Protein AF-A0A1J0EU37-F1 (afdb_monomer)

Radius of gyration: 20.52 Å; Cα contacts (8 Å, |Δi|>4): 47; chains: 1; bounding box: 60×23×45 Å

Secondary structure (DSSP, 8-state):
--TGGGSGGG-----S--GGGHHHHHHHHHHHHSHHHHHHHHHHHHHHHHHHHHTT-HHHHHHHHHHHHHHHHHH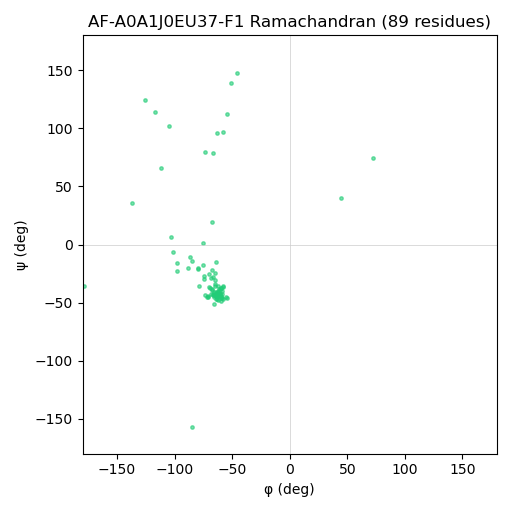HHHHHHHHTTS-----

pLDDT: mean 77.42, std 17.39, range [42.69, 93.06]

Solvent-accessible surface area (backbone atoms only — not comparable to full-atom values): 5211 Å² total; per-residue (Å²): 131,71,73,68,61,69,70,65,78,67,73,72,75,71,63,96,72,58,75,86,49,46,67,58,51,53,51,51,46,50,40,36,69,34,74,58,24,54,53,50,24,50,49,36,30,51,52,14,41,55,54,10,61,79,64,77,32,70,64,40,29,51,51,14,45,49,50,27,56,45,52,54,47,42,61,62,54,50,49,55,62,60,45,64,77,68,60,78,76,90,128

Mean predicted aligned error: 12.03 Å

Foldseek 3Di:
DVVVVVVPPPPPPVDPPDVVCVVVLVVLLCCLQHPNLVVQLVVLLVQLVVVCVVVVHCVSNVVSNVVSVCSNCVSVVCCVVVCVSPDPPDD

InterPro domains:
  IPR059173 Conjugative transfer protein TraA-like [NF041281] (12-86)

Sequence (91 aa):
MVVGLMVFGRMALAGTGGEEFDPIWQSLQGWMQGTLGRVVAGAMILVGLVGGVVRQSIMAFATGVGGGVGLYNSPTVIESIMSATIHPAFV

Structure (mmCIF, N/CA/C/O backbone):
data_AF-A0A1J0EU37-F1
#
_entry.id   AF-A0A1J0EU37-F1
#
loop_
_atom_site.group_PDB
_atom_site.id
_atom_site.type_symbol
_atom_site.label_atom_id
_atom_site.label_alt_id
_atom_site.label_comp_id
_atom_site.label_asym_id
_atom_site.label_entity_id
_atom_site.label_seq_id
_atom_site.pdbx_PDB_ins_code
_atom_site.Cartn_x
_atom_site.Cartn_y
_atom_site.Cartn_z
_atom_site.occupancy
_atom_site.B_iso_or_equiv
_atom_site.auth_seq_id
_atom_site.auth_comp_id
_atom_site.auth_asym_id
_atom_site.auth_atom_id
_atom_site.pdbx_PDB_model_num
ATOM 1 N N . MET A 1 1 ? 48.067 -11.281 -13.550 1.00 51.03 1 MET A N 1
ATOM 2 C CA . MET A 1 1 ? 47.011 -11.655 -14.522 1.00 51.03 1 MET A CA 1
ATOM 3 C C . MET A 1 1 ? 45.765 -12.308 -13.899 1.00 51.03 1 MET A C 1
ATOM 5 O O . MET A 1 1 ? 44.874 -12.666 -14.647 1.00 51.03 1 MET A O 1
ATOM 9 N N . VAL A 1 2 ? 45.623 -12.398 -12.565 1.00 51.12 2 VAL A N 1
ATOM 10 C CA . VAL A 1 2 ? 44.421 -13.000 -11.928 1.00 51.12 2 VAL A CA 1
ATOM 11 C C . VAL A 1 2 ? 43.387 -11.951 -11.478 1.00 51.12 2 VAL A C 1
ATOM 13 O O . VAL A 1 2 ? 42.199 -12.239 -11.418 1.00 51.12 2 VAL A O 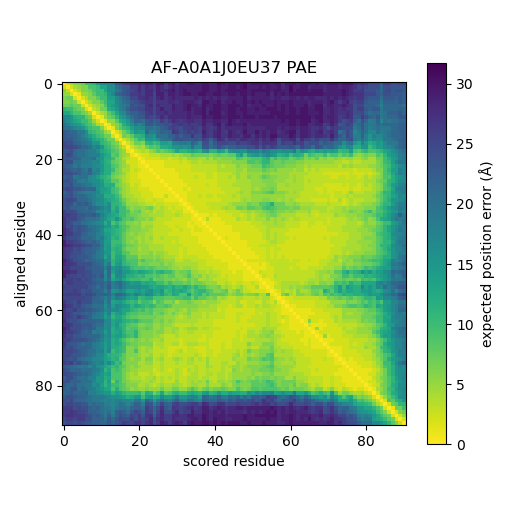1
ATOM 16 N N . VAL A 1 3 ? 43.804 -10.698 -11.257 1.00 53.12 3 VAL A N 1
ATOM 17 C CA . VAL A 1 3 ? 42.899 -9.606 -10.835 1.00 53.12 3 VAL A CA 1
ATOM 18 C C . VAL A 1 3 ? 42.013 -9.101 -11.985 1.00 53.12 3 VAL A C 1
ATOM 20 O O . VAL A 1 3 ? 40.873 -8.716 -11.756 1.00 53.12 3 VAL A O 1
ATOM 23 N N . GLY A 1 4 ? 42.486 -9.182 -13.236 1.00 50.47 4 GLY A N 1
ATOM 24 C CA . GLY A 1 4 ? 41.715 -8.751 -14.410 1.00 50.47 4 GLY A CA 1
ATOM 25 C C . GLY A 1 4 ? 40.473 -9.603 -14.693 1.00 50.47 4 GLY A C 1
ATOM 26 O O . GLY A 1 4 ? 39.497 -9.083 -15.212 1.00 50.47 4 GLY A O 1
ATOM 27 N N . LEU A 1 5 ? 40.465 -10.884 -14.302 1.00 52.84 5 LEU A N 1
ATOM 28 C CA . LEU A 1 5 ? 39.362 -11.812 -14.593 1.00 52.84 5 LEU A CA 1
ATOM 29 C C . LEU A 1 5 ? 38.157 -11.643 -13.642 1.00 52.84 5 LEU A C 1
ATOM 31 O O . LEU A 1 5 ? 37.039 -12.005 -13.991 1.00 52.84 5 LEU A O 1
ATOM 35 N N . MET A 1 6 ? 38.364 -11.050 -12.461 1.00 53.44 6 MET A N 1
ATOM 36 C CA . MET A 1 6 ? 37.303 -10.799 -11.471 1.00 53.44 6 MET A CA 1
ATOM 37 C C . MET A 1 6 ? 36.390 -9.621 -11.857 1.00 53.44 6 MET A C 1
ATOM 39 O O . MET A 1 6 ? 35.284 -9.508 -11.334 1.00 53.44 6 MET A O 1
ATOM 43 N N . VAL A 1 7 ? 36.833 -8.755 -12.777 1.00 56.25 7 VAL A N 1
ATOM 44 C CA . VAL A 1 7 ? 36.087 -7.559 -13.215 1.00 56.25 7 VAL A CA 1
ATOM 45 C C . VAL A 1 7 ? 35.141 -7.865 -14.389 1.00 56.25 7 VAL A C 1
ATOM 47 O O . VAL A 1 7 ? 34.150 -7.170 -14.574 1.00 56.25 7 VAL A O 1
ATOM 50 N N . PHE A 1 8 ? 35.364 -8.959 -15.128 1.00 51.03 8 PHE A N 1
ATOM 51 C CA . PHE A 1 8 ? 34.492 -9.380 -16.239 1.00 51.03 8 PHE A CA 1
ATOM 52 C C . PHE A 1 8 ? 33.283 -10.226 -15.807 1.00 51.03 8 PHE A C 1
ATOM 54 O O . PHE A 1 8 ? 32.343 -10.395 -16.578 1.00 51.03 8 PHE A O 1
ATOM 61 N N . GLY A 1 9 ? 33.263 -10.744 -14.574 1.00 46.78 9 GLY A N 1
ATOM 62 C CA . GLY A 1 9 ? 32.219 -11.662 -14.096 1.00 46.78 9 GLY A CA 1
ATOM 63 C C . GLY A 1 9 ? 30.864 -11.023 -13.768 1.00 46.78 9 GLY A C 1
ATOM 64 O O . GLY A 1 9 ? 29.962 -11.722 -13.313 1.00 46.78 9 GLY A O 1
ATOM 65 N N . ARG A 1 10 ? 30.704 -9.708 -13.949 1.00 45.44 10 ARG A N 1
ATOM 66 C CA . ARG A 1 10 ? 29.438 -9.001 -13.697 1.00 45.44 10 ARG A CA 1
ATOM 67 C C . ARG A 1 10 ? 29.100 -7.999 -14.788 1.00 45.44 10 ARG A C 1
ATOM 69 O O . ARG A 1 10 ? 28.489 -6.975 -14.514 1.00 45.44 10 ARG A O 1
ATOM 76 N N . MET A 1 11 ? 29.422 -8.305 -16.039 1.00 43.81 11 MET A N 1
ATOM 77 C CA . MET A 1 11 ? 28.565 -7.804 -17.105 1.00 43.81 11 MET A CA 1
ATOM 78 C C . MET A 1 11 ? 27.298 -8.658 -17.027 1.00 43.81 11 MET A C 1
ATOM 80 O O . MET A 1 11 ? 27.171 -9.685 -17.688 1.00 43.81 11 MET A O 1
ATOM 84 N N . ALA A 1 12 ? 26.427 -8.306 -16.075 1.00 49.62 12 ALA A N 1
ATOM 85 C CA . ALA A 1 12 ? 25.061 -8.778 -16.054 1.00 49.62 12 ALA A CA 1
ATOM 86 C C . ALA A 1 12 ? 24.478 -8.322 -17.387 1.00 49.62 12 ALA A C 1
ATOM 88 O O . ALA A 1 12 ? 24.135 -7.157 -17.567 1.00 49.62 12 ALA A O 1
ATOM 89 N N . LEU A 1 13 ? 24.487 -9.235 -18.353 1.00 48.06 13 LEU A N 1
ATOM 90 C CA . LEU A 1 13 ? 23.775 -9.100 -19.602 1.00 48.06 13 LEU A CA 1
ATOM 91 C C . LEU A 1 13 ? 22.294 -9.142 -19.208 1.00 48.06 13 LEU A C 1
ATOM 93 O O . LEU A 1 13 ? 21.668 -10.200 -19.214 1.00 48.06 13 LEU A O 1
ATOM 97 N N . ALA A 1 14 ? 21.785 -8.012 -18.708 1.00 50.53 14 ALA A N 1
ATOM 98 C CA . ALA A 1 14 ? 20.369 -7.800 -18.484 1.00 50.53 14 ALA A CA 1
ATOM 99 C C . ALA A 1 14 ? 19.715 -8.095 -19.831 1.00 50.53 14 ALA A C 1
ATOM 101 O O . ALA A 1 14 ? 20.049 -7.460 -20.833 1.00 50.53 14 ALA A O 1
ATOM 102 N N . GLY A 1 15 ? 18.938 -9.177 -19.872 1.00 53.75 15 GLY A N 1
ATOM 103 C CA . GLY A 1 15 ? 18.391 -9.704 -21.109 1.00 53.75 15 GLY A CA 1
ATOM 104 C C . GLY A 1 15 ? 17.707 -8.589 -21.886 1.00 53.75 15 GLY A C 1
ATOM 105 O O . GLY A 1 15 ? 17.000 -7.768 -21.314 1.00 53.75 15 GLY A O 1
ATOM 106 N N . THR A 1 16 ? 17.903 -8.577 -23.197 1.00 54.66 16 THR A N 1
ATOM 107 C CA . THR A 1 16 ? 17.269 -7.648 -24.141 1.00 54.66 16 THR A CA 1
ATOM 108 C C . THR A 1 16 ? 15.749 -7.864 -24.271 1.00 54.66 16 THR A C 1
ATOM 110 O O . THR A 1 16 ? 15.177 -7.500 -25.289 1.00 54.66 16 THR A O 1
ATOM 113 N N . GLY A 1 17 ? 15.112 -8.523 -23.297 1.00 57.38 17 GLY A N 1
ATOM 114 C CA . GLY A 1 17 ? 13.667 -8.706 -23.184 1.00 57.38 17 GLY A CA 1
ATOM 115 C C . GLY A 1 17 ? 13.210 -8.020 -21.904 1.00 57.38 17 GLY A C 1
ATOM 116 O O . GLY A 1 17 ? 13.619 -8.409 -20.808 1.00 57.38 17 GLY A O 1
ATOM 117 N N . GLY A 1 18 ? 12.418 -6.968 -22.048 1.00 61.94 18 GLY A N 1
ATOM 118 C CA . GLY A 1 18 ? 12.063 -6.055 -20.964 1.00 61.94 18 GLY A CA 1
ATOM 119 C C . GLY A 1 18 ? 11.110 -4.957 -21.422 1.00 61.94 18 GLY A C 1
ATOM 120 O O . GLY A 1 18 ? 10.173 -4.638 -20.695 1.00 61.94 18 GLY A O 1
ATOM 121 N N . GLU A 1 19 ? 11.267 -4.472 -22.658 1.00 67.81 19 GLU A N 1
ATOM 122 C CA . GLU A 1 19 ? 10.388 -3.438 -23.222 1.00 67.81 19 GLU A CA 1
ATOM 123 C C . GLU A 1 19 ? 8.950 -3.937 -23.447 1.00 67.81 19 GLU A C 1
ATOM 125 O O . GLU A 1 19 ? 7.998 -3.158 -23.455 1.00 67.81 19 GLU A O 1
ATOM 130 N N . GLU A 1 20 ? 8.743 -5.252 -23.563 1.00 80.44 20 GLU A N 1
ATOM 131 C CA . GLU A 1 20 ? 7.412 -5.840 -23.735 1.00 80.44 20 GLU A CA 1
ATOM 132 C C . GLU A 1 20 ? 6.504 -5.624 -22.512 1.00 80.44 20 GLU A C 1
ATOM 134 O O . GLU A 1 20 ? 5.277 -5.617 -22.641 1.00 80.44 20 GLU A O 1
ATOM 139 N N . PHE A 1 21 ? 7.089 -5.433 -21.326 1.00 80.75 21 PHE A N 1
ATOM 140 C CA . PHE A 1 21 ? 6.358 -5.232 -20.073 1.00 80.75 21 PHE A CA 1
ATOM 141 C C . PHE A 1 21 ? 6.302 -3.765 -19.626 1.00 80.75 21 PHE A C 1
ATOM 143 O O . PHE A 1 21 ? 5.536 -3.446 -18.714 1.00 80.75 21 PHE A O 1
ATOM 150 N N . ASP A 1 22 ? 7.003 -2.858 -2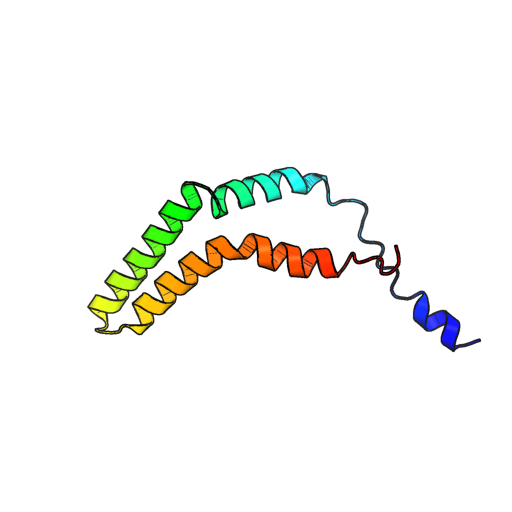0.306 1.00 84.38 22 ASP A N 1
ATOM 151 C CA . ASP A 1 22 ? 6.932 -1.413 -20.069 1.00 84.38 22 ASP A CA 1
ATOM 152 C C . ASP A 1 22 ? 5.509 -0.836 -20.147 1.00 84.38 22 ASP A C 1
ATOM 154 O O . ASP A 1 22 ? 5.117 -0.111 -19.227 1.00 84.38 22 ASP A O 1
ATOM 158 N N . PRO A 1 23 ? 4.670 -1.156 -21.157 1.00 88.88 23 PRO A N 1
ATOM 159 C CA . PRO A 1 23 ? 3.302 -0.634 -21.192 1.00 88.88 23 PRO A CA 1
ATOM 160 C C . PRO A 1 23 ? 2.441 -1.158 -20.032 1.00 88.88 23 PRO A C 1
ATOM 162 O O . PRO A 1 23 ? 1.549 -0.455 -19.543 1.00 88.88 23 PRO A O 1
ATOM 165 N N . ILE A 1 24 ? 2.715 -2.374 -19.548 1.00 89.88 24 ILE A N 1
ATOM 166 C CA . ILE A 1 24 ? 2.038 -2.948 -18.378 1.00 89.88 24 ILE A CA 1
ATOM 167 C C . ILE A 1 24 ? 2.490 -2.213 -17.113 1.00 89.88 24 ILE A C 1
ATOM 169 O O . ILE A 1 24 ? 1.651 -1.824 -16.297 1.00 89.88 24 ILE A O 1
ATOM 173 N N . TRP A 1 25 ? 3.793 -1.960 -16.971 1.00 88.56 25 TRP A N 1
ATOM 174 C CA . TRP A 1 25 ? 4.350 -1.190 -15.862 1.00 88.56 25 TRP A CA 1
ATOM 175 C C . TRP A 1 25 ? 3.776 0.229 -15.818 1.00 88.56 25 TRP A C 1
ATOM 177 O O . TRP A 1 25 ? 3.259 0.645 -14.784 1.00 88.56 25 TRP A O 1
ATOM 187 N N . GLN A 1 26 ? 3.750 0.945 -16.942 1.00 91.00 26 GLN A N 1
ATOM 188 C CA . GLN A 1 26 ? 3.167 2.289 -17.028 1.00 91.00 26 GLN A CA 1
ATOM 189 C C . GLN A 1 26 ? 1.671 2.305 -16.683 1.00 91.00 26 GLN A C 1
ATOM 191 O O . GLN A 1 26 ? 1.205 3.208 -15.987 1.00 91.00 26 GLN A O 1
ATOM 196 N N . SER A 1 27 ? 0.916 1.287 -17.107 1.00 92.00 27 SER A N 1
ATOM 197 C CA . SER A 1 27 ? -0.503 1.155 -16.750 1.00 92.00 27 SER A CA 1
ATOM 198 C C . SER A 1 27 ? -0.689 0.963 -15.242 1.00 92.00 27 SER A C 1
ATOM 200 O O . SER A 1 27 ? -1.516 1.636 -14.625 1.00 92.00 27 SER A O 1
ATOM 202 N N . LEU A 1 28 ? 0.126 0.100 -14.628 1.00 89.69 28 LEU A N 1
ATOM 203 C CA . LEU A 1 28 ? 0.133 -0.120 -13.181 1.00 89.69 28 LEU A CA 1
ATOM 204 C C . LEU A 1 28 ? 0.510 1.154 -12.416 1.00 89.69 28 LEU A C 1
ATOM 206 O O . LEU A 1 28 ? -0.143 1.487 -11.427 1.00 89.69 28 LEU A O 1
ATOM 210 N N . GLN A 1 29 ? 1.511 1.900 -12.884 1.00 89.75 29 GLN A N 1
ATOM 211 C CA . GLN A 1 29 ? 1.869 3.204 -12.324 1.00 89.75 29 GLN A CA 1
ATOM 212 C C . GLN A 1 29 ? 0.714 4.199 -12.407 1.00 89.75 29 GLN A C 1
ATOM 214 O O . GLN A 1 29 ? 0.380 4.841 -11.409 1.00 89.75 29 GLN A O 1
ATOM 219 N N . GLY A 1 30 ? 0.046 4.269 -13.560 1.00 90.44 30 GLY A N 1
ATOM 220 C CA . GLY A 1 30 ? -1.145 5.089 -13.752 1.00 90.44 30 GLY A CA 1
ATOM 221 C C . GLY A 1 30 ? -2.267 4.733 -12.776 1.00 90.44 30 GLY A C 1
ATOM 222 O O . GLY A 1 30 ? -2.945 5.623 -12.263 1.00 90.44 30 GLY A O 1
ATOM 223 N N . TRP A 1 31 ? -2.444 3.452 -12.443 1.00 92.12 31 TRP A N 1
ATOM 224 C CA . TRP A 1 31 ? -3.408 3.038 -11.422 1.00 92.12 31 TRP A CA 1
ATOM 225 C C . TRP A 1 31 ? -2.956 3.408 -10.008 1.00 92.12 31 TRP A C 1
ATOM 227 O O . TRP A 1 31 ? -3.761 3.950 -9.256 1.00 92.12 31 TRP A O 1
ATOM 237 N N . MET A 1 32 ? -1.692 3.168 -9.648 1.00 90.31 32 MET A N 1
ATOM 238 C CA . MET A 1 32 ? -1.152 3.439 -8.306 1.00 90.31 32 MET A CA 1
ATOM 239 C C . MET A 1 32 ? -1.081 4.935 -7.968 1.00 90.31 32 MET A C 1
ATOM 241 O O . MET A 1 32 ? -1.367 5.320 -6.835 1.00 90.31 32 MET A O 1
ATOM 245 N N . GLN A 1 33 ? -0.729 5.785 -8.933 1.00 89.25 33 GLN A N 1
ATOM 246 C CA . GLN A 1 33 ? -0.581 7.232 -8.727 1.00 89.25 33 GLN A CA 1
ATOM 247 C C . GLN A 1 33 ? -1.820 8.038 -9.154 1.00 89.25 33 GLN A C 1
ATOM 249 O O . GLN A 1 33 ? -1.974 9.202 -8.774 1.00 89.25 33 GLN A O 1
ATOM 254 N N . GLY A 1 34 ? -2.720 7.433 -9.932 1.00 87.62 34 GLY A N 1
ATOM 255 C CA . GLY A 1 34 ? -3.924 8.073 -10.453 1.00 87.62 34 GLY A CA 1
ATOM 256 C C . GLY A 1 34 ? -5.121 8.061 -9.498 1.00 87.62 34 GLY A C 1
ATOM 257 O O . GLY A 1 34 ? -5.012 7.951 -8.276 1.00 87.62 34 GLY A O 1
ATOM 258 N N . THR A 1 35 ? -6.319 8.190 -10.071 1.00 90.12 35 THR A N 1
ATOM 259 C CA . THR A 1 35 ? -7.580 8.238 -9.313 1.00 90.12 35 THR A CA 1
ATOM 260 C C . THR A 1 35 ? -7.876 6.930 -8.580 1.00 90.12 35 THR A C 1
ATOM 262 O O . THR A 1 35 ? -8.363 6.974 -7.452 1.00 90.12 35 THR A O 1
ATOM 265 N N . LEU A 1 36 ? -7.525 5.782 -9.169 1.00 89.12 36 LEU A N 1
ATOM 266 C CA . LEU A 1 36 ? -7.683 4.468 -8.539 1.00 89.12 36 LEU A CA 1
ATOM 267 C C . LEU A 1 36 ? -6.847 4.354 -7.260 1.00 89.12 36 LEU A C 1
ATOM 269 O O . LEU A 1 36 ? -7.383 3.994 -6.215 1.00 89.12 36 LEU A O 1
ATOM 273 N N . GLY A 1 37 ? -5.573 4.741 -7.306 1.00 89.50 37 GLY A N 1
ATOM 274 C CA . GLY A 1 37 ? -4.675 4.717 -6.154 1.00 89.50 37 GLY A CA 1
ATOM 275 C C . GLY A 1 37 ? -5.171 5.578 -4.999 1.00 89.50 37 GLY A C 1
ATOM 276 O O . GLY A 1 37 ? -5.113 5.156 -3.848 1.00 89.50 37 GLY A O 1
ATOM 277 N N . ARG A 1 38 ? -5.773 6.738 -5.290 1.00 89.56 38 ARG A N 1
ATOM 278 C CA . ARG A 1 38 ? -6.405 7.593 -4.268 1.00 89.56 38 ARG A CA 1
ATOM 279 C C . ARG A 1 38 ? -7.605 6.920 -3.605 1.00 89.56 38 ARG A C 1
ATOM 281 O O . ARG A 1 38 ? -7.741 6.989 -2.385 1.00 89.56 38 ARG A O 1
ATOM 288 N N . VAL A 1 39 ? -8.458 6.256 -4.387 1.00 93.06 39 VAL A N 1
ATOM 289 C CA . VAL A 1 39 ? -9.620 5.521 -3.861 1.00 93.06 39 VAL A CA 1
ATOM 290 C C . VAL A 1 39 ? -9.169 4.327 -3.017 1.00 93.06 39 VAL A C 1
ATOM 292 O O . VAL A 1 39 ? -9.686 4.130 -1.920 1.00 93.06 39 VAL A O 1
ATOM 295 N N . VAL A 1 40 ? -8.170 3.570 -3.475 1.00 91.56 40 VAL A N 1
ATOM 296 C CA . VAL A 1 40 ? -7.615 2.422 -2.740 1.00 91.56 40 VAL A CA 1
ATOM 297 C C . VAL A 1 40 ? -6.904 2.868 -1.461 1.00 91.56 40 VAL A C 1
ATOM 299 O O . VAL A 1 40 ? -7.126 2.270 -0.410 1.00 91.56 40 VAL A O 1
ATOM 302 N N . ALA A 1 41 ? -6.115 3.944 -1.502 1.00 92.25 41 ALA A N 1
ATOM 303 C CA . ALA A 1 41 ? -5.489 4.517 -0.311 1.00 92.25 41 ALA A CA 1
ATOM 304 C C . ALA A 1 41 ? -6.545 4.977 0.707 1.00 92.25 41 ALA A C 1
ATOM 306 O O . ALA A 1 41 ? -6.434 4.672 1.894 1.00 92.25 41 ALA A O 1
ATOM 307 N N . GLY A 1 42 ? -7.617 5.630 0.245 1.00 91.75 42 GLY A N 1
ATOM 308 C CA . GLY A 1 42 ? -8.762 5.981 1.085 1.00 91.75 42 GLY A CA 1
ATOM 309 C C . GLY A 1 42 ? -9.432 4.752 1.705 1.00 91.75 42 GLY A C 1
ATOM 310 O O . GLY A 1 42 ? -9.690 4.734 2.907 1.00 91.75 42 GLY A O 1
ATOM 311 N N . ALA A 1 43 ? -9.647 3.693 0.921 1.00 92.81 43 ALA A N 1
ATOM 312 C CA . ALA A 1 43 ? -10.212 2.438 1.409 1.00 92.81 43 ALA A CA 1
ATOM 313 C C . ALA A 1 43 ? -9.312 1.759 2.457 1.00 92.81 43 ALA A C 1
ATOM 315 O O . ALA A 1 43 ? -9.813 1.305 3.483 1.00 92.81 43 ALA A O 1
ATOM 316 N N . MET A 1 44 ? -7.990 1.738 2.258 1.00 91.69 44 MET A N 1
ATOM 317 C CA . MET A 1 44 ? -7.039 1.192 3.235 1.00 91.69 44 MET A CA 1
ATOM 318 C C . MET A 1 44 ? -7.060 1.954 4.561 1.00 91.69 44 MET A C 1
ATOM 320 O O . MET A 1 44 ? -7.048 1.338 5.628 1.00 91.69 44 MET A O 1
ATOM 324 N N . ILE A 1 45 ? -7.151 3.284 4.508 1.00 92.06 45 ILE A N 1
ATOM 325 C CA . ILE A 1 45 ? -7.275 4.125 5.702 1.00 92.06 45 ILE A CA 1
ATOM 326 C C . ILE A 1 45 ? -8.606 3.859 6.412 1.00 92.06 45 ILE A C 1
ATOM 328 O O . ILE A 1 45 ? -8.620 3.701 7.631 1.00 92.06 45 ILE A O 1
ATOM 332 N N . LEU A 1 46 ? -9.713 3.755 5.670 1.00 92.62 46 LEU A N 1
ATOM 333 C CA . LEU A 1 46 ? -11.028 3.438 6.237 1.00 92.62 46 LEU A CA 1
ATOM 334 C C . LEU A 1 46 ? -11.041 2.065 6.917 1.00 92.62 46 LEU A C 1
ATOM 336 O O . LEU A 1 46 ? -11.537 1.941 8.034 1.00 92.62 46 LEU A O 1
ATOM 340 N N . VAL A 1 47 ? -10.455 1.045 6.290 1.00 92.12 47 VAL A N 1
ATOM 341 C CA . VAL A 1 47 ? -10.342 -0.295 6.882 1.00 92.12 47 VAL A CA 1
ATOM 342 C C . VAL A 1 47 ? -9.466 -0.267 8.137 1.00 92.12 47 VAL A C 1
ATOM 344 O O . VAL A 1 47 ? -9.848 -0.843 9.157 1.00 92.12 47 VAL A O 1
ATOM 347 N N . GLY A 1 48 ? -8.333 0.444 8.107 1.00 89.88 48 GLY A N 1
ATOM 348 C CA . GLY A 1 48 ? -7.471 0.637 9.277 1.00 89.88 48 GLY A CA 1
ATOM 349 C C . GLY A 1 48 ? -8.178 1.363 10.423 1.00 89.88 48 GLY A C 1
ATOM 350 O O . GLY A 1 48 ? -8.029 0.985 11.584 1.00 89.88 48 GLY A O 1
ATOM 351 N N . LEU A 1 49 ? -9.017 2.351 10.103 1.00 90.00 49 LEU A N 1
ATOM 352 C CA . LEU A 1 49 ? -9.844 3.068 11.070 1.00 90.00 49 LEU A CA 1
ATOM 353 C C . LEU A 1 49 ? -10.891 2.145 11.704 1.00 90.00 49 LEU A C 1
ATOM 355 O O . LEU A 1 49 ? -10.957 2.065 12.926 1.00 90.00 49 LEU A O 1
ATOM 359 N N . VAL A 1 50 ? -11.666 1.404 10.905 1.00 90.25 50 VAL A N 1
ATOM 360 C CA . VAL A 1 50 ? -12.677 0.457 11.412 1.00 90.25 50 VAL A CA 1
ATOM 361 C C . VAL A 1 50 ? -12.023 -0.618 12.284 1.00 90.25 50 VAL A C 1
ATOM 363 O O . VAL A 1 50 ? -12.477 -0.869 13.401 1.00 90.25 50 VAL A O 1
ATOM 366 N N . GLY A 1 51 ? -10.914 -1.207 11.829 1.00 88.00 51 GLY A N 1
ATOM 367 C CA . GLY A 1 51 ? -10.143 -2.173 12.614 1.00 88.00 51 GLY A CA 1
ATOM 368 C C . GLY A 1 51 ? -9.561 -1.574 13.901 1.00 88.00 51 GLY A C 1
ATOM 369 O O . GLY A 1 51 ? -9.531 -2.242 14.937 1.00 88.00 51 GLY A O 1
ATOM 370 N N . GLY A 1 52 ? -9.150 -0.306 13.859 1.00 88.00 52 GLY A N 1
ATOM 371 C CA . GLY A 1 52 ? -8.680 0.452 15.015 1.00 88.00 52 GLY A CA 1
ATOM 372 C C . GLY A 1 52 ? -9.774 0.741 16.033 1.00 88.00 52 GLY A C 1
ATOM 373 O O . GLY A 1 52 ? -9.520 0.595 17.225 1.00 88.00 52 GLY A O 1
ATOM 374 N N . VAL A 1 53 ? -10.997 1.054 15.594 1.00 88.38 53 VAL A N 1
ATOM 375 C CA . VAL A 1 53 ? -12.152 1.244 16.487 1.00 88.38 53 VAL A CA 1
ATOM 376 C C . VAL A 1 53 ? -12.495 -0.056 17.209 1.00 88.38 53 VAL A C 1
ATOM 378 O O . VAL A 1 53 ? -12.629 -0.051 18.430 1.00 88.38 53 VAL A O 1
ATOM 381 N N . VAL A 1 54 ? -12.554 -1.181 16.485 1.00 89.69 54 VAL A N 1
ATOM 382 C CA . VAL A 1 54 ? -12.846 -2.502 17.076 1.00 89.69 54 VAL A CA 1
ATOM 383 C C . VAL A 1 54 ? -11.833 -2.873 18.161 1.00 89.69 54 VAL A C 1
ATOM 385 O O . VAL A 1 54 ? -12.190 -3.502 19.153 1.00 89.69 54 VAL A O 1
ATOM 388 N N . ARG A 1 55 ? -10.565 -2.488 17.987 1.00 85.94 55 ARG A N 1
ATOM 389 C CA . ARG A 1 55 ? -9.469 -2.840 18.901 1.00 85.94 55 ARG A CA 1
ATOM 390 C C . ARG A 1 55 ? -9.035 -1.698 19.825 1.00 85.94 55 ARG A C 1
ATOM 392 O O . ARG A 1 55 ? -8.024 -1.847 20.502 1.00 85.94 55 ARG A O 1
ATOM 399 N N . GLN A 1 56 ? -9.747 -0.566 19.820 1.00 87.56 56 GLN A N 1
ATOM 400 C CA . GLN A 1 56 ? -9.379 0.680 20.512 1.00 87.56 56 GLN A CA 1
ATOM 401 C C . GLN A 1 56 ? -7.892 1.059 20.338 1.00 87.56 56 GLN A C 1
ATOM 403 O O . 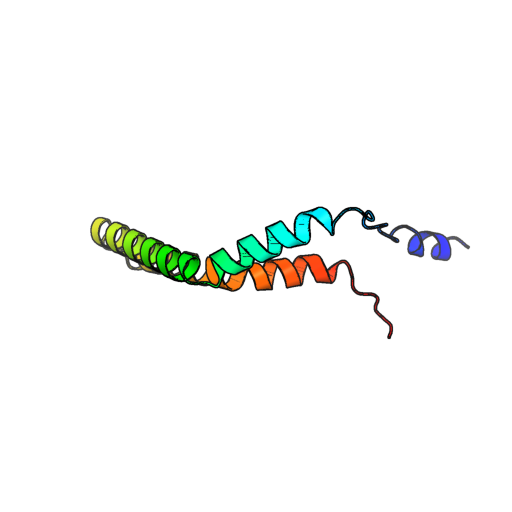GLN A 1 56 ? -7.225 1.491 21.276 1.00 87.56 56 GLN A O 1
ATOM 408 N N . SER A 1 57 ? -7.350 0.865 19.132 1.00 83.19 57 SER A N 1
ATOM 409 C CA . SER A 1 57 ? -5.919 0.986 18.850 1.00 83.19 57 SER A CA 1
ATOM 410 C C . SER A 1 57 ? -5.636 1.947 17.702 1.00 83.19 57 SER A C 1
ATOM 412 O O . SER A 1 57 ? -6.080 1.746 16.572 1.00 83.19 57 SER A O 1
ATOM 414 N N . ILE A 1 58 ? -4.799 2.947 17.982 1.00 87.12 58 ILE A N 1
ATOM 415 C CA . ILE A 1 58 ? -4.307 3.920 16.995 1.00 87.12 58 ILE A CA 1
ATOM 416 C C . ILE A 1 58 ? -3.337 3.258 16.000 1.00 87.12 58 ILE A C 1
ATOM 418 O O . ILE A 1 58 ? -3.221 3.688 14.855 1.00 87.12 58 ILE A O 1
ATOM 422 N N . MET A 1 59 ? -2.676 2.165 16.392 1.00 87.50 59 MET A N 1
ATOM 423 C CA . MET A 1 59 ? -1.696 1.483 15.540 1.00 87.50 59 MET A CA 1
ATOM 424 C C . MET A 1 59 ? -2.332 0.875 14.286 1.00 87.50 59 MET A C 1
ATOM 426 O O . MET A 1 59 ? -1.715 0.893 13.228 1.00 87.50 59 MET A O 1
ATOM 430 N N . ALA A 1 60 ? -3.576 0.393 14.374 1.00 83.44 60 ALA A N 1
ATOM 431 C CA . ALA A 1 60 ? -4.305 -0.132 13.217 1.00 83.44 60 ALA A CA 1
ATOM 432 C C . ALA A 1 60 ?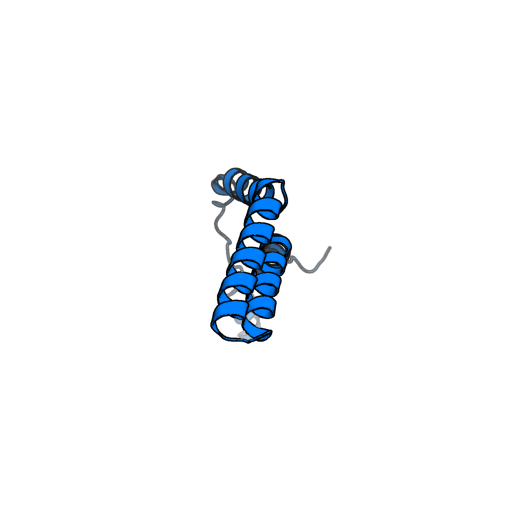 -4.678 0.964 12.201 1.00 83.44 60 ALA A C 1
ATOM 434 O O . ALA A 1 60 ? -4.734 0.714 10.998 1.00 83.44 60 ALA A O 1
ATOM 435 N N . PHE A 1 61 ? -4.873 2.200 12.669 1.00 87.62 61 PHE A N 1
ATOM 436 C CA . PHE A 1 61 ? -5.007 3.352 11.784 1.00 87.62 61 PHE A CA 1
ATOM 437 C C . PHE A 1 61 ? -3.663 3.694 11.129 1.00 87.62 61 PHE A C 1
ATOM 439 O O . PHE A 1 61 ? -3.600 3.881 9.915 1.00 87.62 61 PHE A O 1
ATOM 446 N N . ALA A 1 62 ? -2.577 3.706 11.909 1.00 89.56 62 ALA A N 1
ATOM 447 C CA . ALA A 1 62 ? -1.239 3.996 11.400 1.00 89.56 62 ALA A CA 1
ATOM 448 C C . ALA A 1 62 ? -0.793 3.002 10.314 1.00 89.56 62 ALA A C 1
ATOM 450 O O . ALA A 1 62 ? -0.185 3.415 9.331 1.00 89.56 62 ALA A O 1
ATOM 451 N N . THR A 1 63 ? -1.133 1.715 10.434 1.00 89.62 63 THR A N 1
ATOM 452 C CA . THR A 1 63 ? -0.855 0.723 9.382 1.00 89.62 63 THR A CA 1
ATOM 453 C C . THR A 1 63 ? -1.714 0.933 8.135 1.00 89.62 63 THR A C 1
ATOM 455 O O . THR A 1 63 ? -1.204 0.772 7.030 1.00 89.62 63 THR A O 1
ATOM 458 N N . GLY A 1 64 ? -2.978 1.349 8.277 1.00 88.94 64 GLY A N 1
ATOM 459 C CA . GLY A 1 64 ? -3.838 1.718 7.144 1.00 88.94 64 GLY A CA 1
ATOM 460 C C . GLY A 1 64 ? -3.314 2.935 6.373 1.00 88.94 64 GLY A C 1
ATOM 461 O O . GLY A 1 64 ? -3.234 2.910 5.145 1.00 88.94 64 GLY A O 1
ATOM 462 N N . VAL A 1 65 ? -2.874 3.974 7.090 1.00 91.56 65 VAL A N 1
ATOM 463 C CA . VAL A 1 65 ? -2.215 5.154 6.501 1.00 91.56 65 VAL A CA 1
ATOM 464 C C . VAL A 1 65 ? -0.874 4.777 5.877 1.00 91.56 65 VAL A C 1
ATOM 466 O O . VAL A 1 65 ? -0.602 5.156 4.740 1.00 91.56 65 VAL A O 1
ATOM 469 N N . GLY A 1 66 ? -0.060 3.989 6.580 1.00 91.44 66 GLY A N 1
ATOM 470 C CA . GLY A 1 66 ? 1.226 3.505 6.084 1.00 91.44 66 GLY A CA 1
ATOM 471 C C . GLY A 1 66 ? 1.090 2.693 4.796 1.00 91.44 66 GLY A C 1
ATOM 472 O O . GLY A 1 66 ? 1.870 2.893 3.872 1.00 91.44 66 GLY A O 1
ATOM 473 N N . GLY A 1 67 ? 0.061 1.849 4.690 1.00 90.69 67 GLY A N 1
ATOM 474 C CA . GLY A 1 67 ? -0.259 1.109 3.468 1.00 90.69 67 GLY A CA 1
ATOM 475 C C . GLY A 1 67 ? -0.639 2.021 2.300 1.00 90.69 67 GLY A C 1
ATOM 476 O O . GLY A 1 67 ? -0.111 1.858 1.203 1.00 90.69 67 GLY A O 1
ATOM 477 N N . GLY A 1 68 ? -1.484 3.030 2.536 1.00 89.31 68 GLY A N 1
ATOM 478 C CA . GLY A 1 68 ? -1.868 4.004 1.507 1.00 89.31 68 GLY A CA 1
ATOM 479 C C . GLY A 1 68 ? -0.699 4.870 1.019 1.00 89.31 68 GLY A C 1
ATOM 480 O O . GLY A 1 68 ? -0.523 5.058 -0.184 1.00 89.31 68 GLY A O 1
ATOM 481 N N . VAL A 1 69 ? 0.143 5.353 1.938 1.00 91.38 69 VAL A N 1
ATOM 482 C CA . VAL A 1 69 ? 1.367 6.105 1.605 1.00 91.38 69 VAL A CA 1
ATOM 483 C C . VAL A 1 69 ? 2.372 5.205 0.885 1.00 91.38 69 VAL A C 1
ATOM 485 O O . VAL A 1 69 ? 2.978 5.625 -0.101 1.00 91.38 69 VAL A O 1
ATOM 488 N N . GLY A 1 70 ? 2.518 3.960 1.337 1.00 90.31 70 GLY A N 1
ATOM 489 C CA . GLY A 1 70 ? 3.358 2.955 0.698 1.00 90.31 70 GLY A CA 1
ATOM 490 C C . GLY A 1 70 ? 2.936 2.698 -0.744 1.00 90.31 70 GLY A C 1
ATOM 491 O O . GLY A 1 70 ? 3.783 2.737 -1.628 1.00 90.31 70 GLY A O 1
ATOM 492 N N . LEU A 1 71 ? 1.638 2.530 -1.009 1.00 91.00 71 LEU A N 1
ATOM 493 C CA . LEU A 1 71 ? 1.101 2.291 -2.353 1.00 91.00 71 LEU A CA 1
ATOM 494 C C . LEU A 1 71 ? 1.448 3.420 -3.335 1.00 91.00 71 LEU A C 1
ATOM 496 O O . LEU A 1 71 ? 1.869 3.147 -4.455 1.00 91.00 71 LEU A O 1
ATOM 500 N N . TYR A 1 72 ? 1.344 4.679 -2.906 1.00 88.44 72 TYR A N 1
ATOM 501 C CA . TYR A 1 72 ? 1.690 5.822 -3.756 1.00 88.44 72 TYR A CA 1
ATOM 502 C C . TYR A 1 72 ? 3.200 5.933 -4.031 1.00 88.44 72 TYR A C 1
ATOM 504 O O . TYR A 1 72 ? 3.601 6.278 -5.138 1.00 88.44 72 TYR A O 1
ATOM 512 N N . ASN A 1 73 ? 4.043 5.617 -3.040 1.00 89.88 73 ASN A N 1
ATOM 513 C CA . ASN A 1 73 ? 5.505 5.701 -3.165 1.00 89.88 73 ASN A CA 1
ATOM 514 C C . ASN A 1 73 ? 6.151 4.431 -3.746 1.00 89.88 73 ASN A C 1
ATOM 516 O O . ASN A 1 73 ? 7.332 4.444 -4.094 1.00 89.88 73 ASN A O 1
ATOM 520 N N . SER A 1 74 ? 5.395 3.336 -3.865 1.00 88.06 74 SER A N 1
ATOM 521 C CA . SER A 1 74 ? 5.888 2.047 -4.362 1.00 88.06 74 SER A CA 1
ATOM 522 C C . SER A 1 74 ? 6.541 2.136 -5.746 1.00 88.06 74 SER A C 1
ATOM 524 O O . SER A 1 74 ? 7.642 1.604 -5.878 1.00 88.06 74 SER A O 1
ATOM 526 N N . PRO A 1 75 ? 5.965 2.829 -6.754 1.00 85.69 75 PRO A N 1
ATOM 527 C CA . PRO A 1 75 ? 6.593 2.935 -8.072 1.00 85.69 75 PRO A CA 1
ATOM 528 C C . PRO A 1 75 ? 7.987 3.557 -8.006 1.00 85.69 75 PRO A C 1
ATOM 530 O O . PRO A 1 75 ? 8.942 2.986 -8.516 1.00 85.69 75 PRO A O 1
ATOM 533 N N . THR A 1 76 ? 8.125 4.669 -7.283 1.00 87.00 76 THR A N 1
ATOM 534 C CA . THR A 1 76 ? 9.389 5.400 -7.139 1.00 87.00 76 THR A CA 1
ATOM 535 C C . THR A 1 76 ? 10.457 4.573 -6.428 1.00 87.00 76 THR A C 1
ATOM 537 O O . THR A 1 76 ? 11.621 4.586 -6.822 1.00 87.00 76 THR A O 1
ATOM 540 N N . VAL A 1 77 ? 10.080 3.831 -5.383 1.00 86.88 77 VAL A N 1
ATOM 541 C CA . VAL A 1 7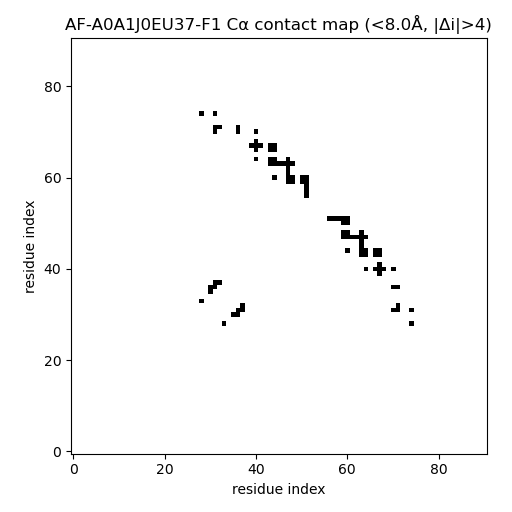7 ? 11.016 2.952 -4.666 1.00 86.88 77 VAL A CA 1
ATOM 542 C C . VAL A 1 77 ? 11.440 1.774 -5.545 1.00 86.88 77 VAL A C 1
ATOM 544 O O . VAL A 1 77 ? 12.625 1.449 -5.587 1.00 86.88 77 VAL A O 1
ATOM 547 N N . ILE A 1 78 ? 10.504 1.159 -6.273 1.00 85.94 78 ILE A N 1
ATOM 548 C CA . ILE A 1 78 ? 10.799 0.045 -7.184 1.00 85.94 78 ILE A CA 1
ATOM 549 C C . ILE A 1 78 ? 11.732 0.510 -8.300 1.00 85.94 78 ILE A C 1
ATOM 551 O O . ILE A 1 78 ? 12.749 -0.133 -8.542 1.00 85.94 78 ILE A O 1
ATOM 555 N N . GLU A 1 79 ? 11.451 1.647 -8.930 1.00 85.50 79 GLU A N 1
ATOM 556 C CA . GLU A 1 79 ? 12.310 2.209 -9.972 1.00 85.50 79 GLU A CA 1
ATOM 557 C C . GLU A 1 79 ? 13.694 2.561 -9.436 1.00 85.50 79 GLU A C 1
ATOM 559 O O . GLU A 1 79 ? 14.688 2.258 -10.086 1.00 85.50 79 GLU A O 1
ATOM 564 N N . SER A 1 80 ? 13.791 3.113 -8.227 1.00 83.31 80 SER A N 1
ATOM 565 C CA . SER A 1 80 ? 15.078 3.405 -7.588 1.00 83.31 80 SER A CA 1
ATOM 566 C C . SER A 1 80 ? 15.920 2.140 -7.369 1.00 83.31 80 SER A C 1
ATOM 568 O O . SER A 1 80 ? 17.111 2.124 -7.670 1.00 83.31 80 SER A O 1
ATOM 570 N N . ILE A 1 81 ? 15.305 1.039 -6.927 1.00 82.75 81 ILE A N 1
ATOM 571 C CA . ILE A 1 81 ? 16.003 -0.236 -6.694 1.00 82.75 81 ILE A CA 1
ATOM 572 C C . ILE A 1 81 ? 16.367 -0.931 -8.015 1.00 82.75 81 ILE A C 1
ATOM 574 O O . ILE A 1 81 ? 17.476 -1.445 -8.168 1.00 82.75 81 ILE A O 1
ATOM 578 N N . MET A 1 82 ? 15.442 -0.952 -8.975 1.00 78.50 82 MET A N 1
ATOM 579 C CA . MET A 1 82 ? 15.598 -1.687 -10.232 1.00 78.50 82 MET A CA 1
ATOM 580 C C . MET A 1 82 ? 16.497 -0.944 -11.230 1.00 78.50 82 MET A C 1
ATOM 582 O O . MET A 1 82 ? 17.299 -1.579 -11.914 1.00 78.50 82 MET A O 1
ATOM 586 N 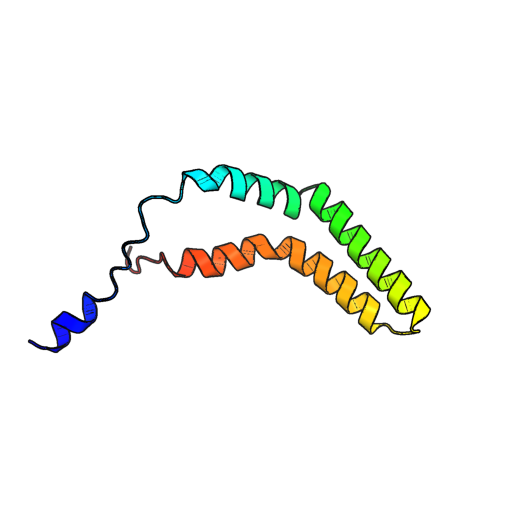N . SER A 1 83 ? 16.448 0.393 -11.267 1.00 65.50 83 SER A N 1
ATOM 587 C CA . SER A 1 83 ? 17.345 1.212 -12.098 1.00 65.50 83 SER A CA 1
ATOM 588 C C . SER A 1 83 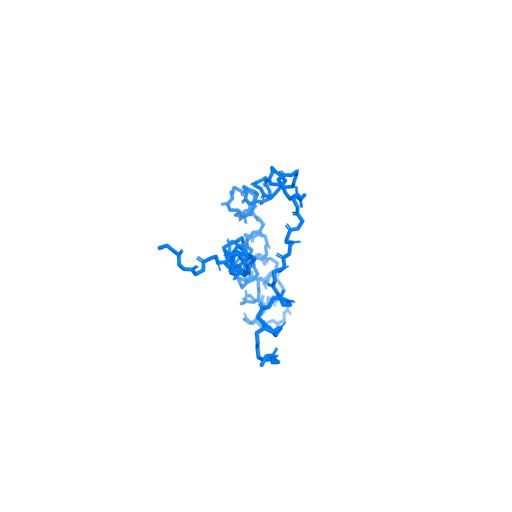? 18.768 1.289 -11.545 1.00 65.50 83 SER A C 1
ATOM 590 O O . SER A 1 83 ? 19.710 1.385 -12.324 1.00 65.50 83 SER A O 1
ATOM 592 N N . ALA A 1 84 ? 18.969 1.148 -10.229 1.00 58.25 84 ALA A N 1
ATOM 593 C CA . ALA A 1 84 ? 20.305 1.133 -9.627 1.00 58.25 84 ALA A CA 1
ATOM 594 C C . ALA A 1 84 ? 21.173 -0.065 -10.067 1.00 58.25 84 ALA A C 1
ATOM 596 O O . ALA A 1 84 ? 22.391 -0.030 -9.903 1.00 58.25 84 ALA A O 1
ATOM 597 N N . THR A 1 85 ? 20.582 -1.108 -10.664 1.00 54.97 85 THR A N 1
ATOM 598 C CA . THR A 1 85 ? 21.347 -2.202 -11.295 1.00 54.97 85 THR A CA 1
ATOM 599 C C . THR A 1 85 ? 21.857 -1.818 -12.696 1.00 54.97 85 THR A C 1
ATOM 601 O O . THR A 1 85 ? 22.844 -2.383 -13.162 1.00 54.97 85 THR A O 1
ATOM 604 N N . ILE A 1 86 ? 21.257 -0.809 -13.341 1.00 52.88 86 ILE A N 1
ATOM 605 C CA . ILE A 1 86 ? 21.697 -0.211 -14.610 1.00 52.88 86 ILE A CA 1
ATOM 606 C C . ILE A 1 86 ? 22.179 1.218 -14.327 1.00 52.88 86 ILE A C 1
ATOM 608 O O . ILE A 1 86 ? 21.610 2.212 -14.769 1.00 52.88 86 ILE A O 1
ATOM 612 N N . HIS A 1 87 ? 23.264 1.328 -13.569 1.00 42.69 87 HIS A N 1
ATOM 613 C CA . HIS A 1 87 ? 24.096 2.520 -13.625 1.00 42.69 87 HIS A CA 1
ATOM 614 C C . HIS A 1 87 ? 25.355 2.154 -14.412 1.00 42.69 87 HIS A C 1
ATOM 616 O O . HIS A 1 87 ? 26.261 1.528 -13.852 1.00 42.69 87 HIS A O 1
ATOM 622 N N . PRO A 1 88 ? 25.471 2.540 -15.698 1.00 45.19 88 PRO A N 1
ATOM 623 C CA . PRO A 1 88 ? 26.783 2.886 -16.188 1.00 45.19 88 PRO A CA 1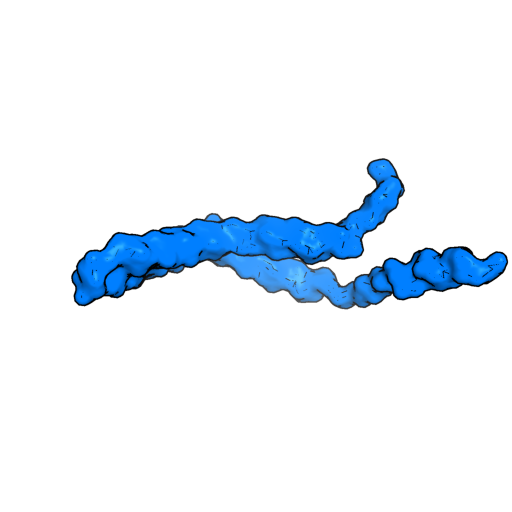
ATOM 624 C C . PRO A 1 88 ? 27.189 4.107 -15.358 1.00 45.19 88 PRO A C 1
ATOM 626 O O . PRO A 1 88 ? 26.811 5.241 -15.639 1.00 45.19 88 PRO A O 1
ATOM 629 N N . ALA A 1 89 ? 27.947 3.862 -14.284 1.00 50.25 89 ALA A N 1
ATOM 630 C CA . ALA A 1 89 ? 28.950 4.834 -13.875 1.00 50.25 89 ALA A CA 1
ATOM 631 C C . ALA A 1 89 ? 29.695 5.263 -15.154 1.00 50.25 89 ALA A C 1
ATOM 633 O O . ALA A 1 89 ? 29.818 4.435 -16.046 1.00 50.25 89 ALA A O 1
ATOM 634 N N . PHE A 1 90 ? 30.161 6.510 -15.242 1.00 47.72 90 PHE A N 1
ATOM 635 C CA . PHE A 1 90 ? 30.862 7.118 -16.390 1.00 47.72 90 PHE A CA 1
ATOM 636 C C . PHE A 1 90 ? 30.027 7.460 -17.651 1.00 47.72 90 PHE A C 1
ATOM 638 O O . PHE A 1 90 ? 30.234 6.881 -18.713 1.00 47.72 90 PHE A O 1
ATOM 645 N N . VAL A 1 91 ? 29.217 8.530 -17.568 1.00 43.47 91 VAL A N 1
ATOM 646 C CA . VAL A 1 91 ? 29.334 9.706 -18.471 1.00 43.47 91 VAL A CA 1
ATOM 647 C C . VAL A 1 91 ? 29.193 10.978 -17.643 1.00 43.47 91 VAL A C 1
ATOM 649 O O . VAL A 1 91 ? 28.245 11.033 -16.830 1.00 43.47 91 VAL A O 1
#

Organism: NCBI:txid104087